Protein AF-A0A7L0QWF2-F1 (afdb_monomer)

Solvent-accessible surface area (backbone atoms only — not comparable to full-atom values): 10283 Å² total; per-residue (Å²): 132,89,76,90,80,87,85,91,83,83,88,84,88,85,88,81,90,82,87,83,90,82,82,90,82,89,78,86,79,86,78,89,76,80,93,74,85,76,76,85,83,69,86,79,67,86,46,71,65,56,56,50,17,65,74,71,71,49,71,86,71,81,86,78,85,84,89,78,95,68,95,67,85,68,81,71,68,87,58,92,46,75,87,73,55,68,88,79,72,75,67,71,54,57,35,52,80,60,40,55,56,39,51,54,50,22,49,53,29,48,77,71,63,41,57,67,59,18,49,51,33,52,51,50,39,54,54,42,38,69,31,94,56,64,83,85,78,87,81,86,77,84,73,88,127

Organism: Setophaga kirtlandii (NCBI:txid298831)

Sequence (145 aa):
EEGAVKPSTESQVEDSSQRGLGTLGQQRLAEKYSDDEDSEGEDAGVTQGDLEALISGRYPVKSSEEISDSSDTVAQPPSKWVCAQSSNTKKENHNQCITEKLEVLAKAYSVQGDKWRALGYSKAINALKSYHKPVTSYQVKPLPR

Secondary structure (DSSP, 8-state):
--------------------------------------------PPPHHHHHHHHHT-----S----------------SSGGGS-TT-----TTHHHHHHHHHHHHHHHHHT-HHHHHHHHHHHHHHHT-SS-------PPPP-

pLDDT: mean 70.96, std 21.81, range [29.05, 98.44]

Radius of gyration: 32.29 Å; Cα contacts (8 Å, |Δi|>4): 55; chains: 1; bounding box: 118×52×37 Å

Mean predicted aligned error: 20.59 Å

Structure (mmCIF, N/CA/C/O backbone):
data_AF-A0A7L0QWF2-F1
#
_entry.id   AF-A0A7L0QWF2-F1
#
loop_
_atom_site.group_PDB
_atom_site.id
_atom_site.type_symbol
_atom_site.label_atom_id
_atom_site.label_alt_id
_atom_site.label_comp_id
_atom_site.label_asym_id
_atom_site.label_entity_id
_atom_site.label_seq_id
_atom_site.pdbx_PDB_ins_code
_atom_site.Cartn_x
_atom_site.Cartn_y
_atom_site.Cartn_z
_atom_site.occupancy
_atom_site.B_iso_or_equiv
_atom_site.auth_seq_id
_atom_site.auth_comp_id
_atom_site.auth_asym_id
_atom_site.auth_atom_id
_atom_site.pdbx_PDB_model_num
ATOM 1 N N . GLU A 1 1 ? -68.115 7.384 -0.221 1.00 38.38 1 GLU A N 1
ATOM 2 C CA . GLU A 1 1 ? -67.570 6.185 0.439 1.00 38.38 1 GLU A CA 1
ATOM 3 C C . GLU A 1 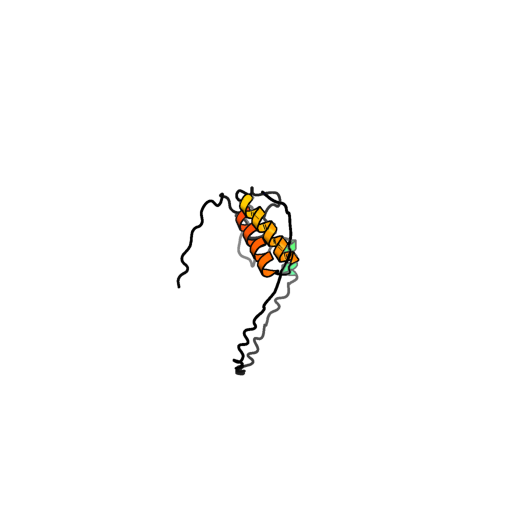1 ? -66.093 6.475 0.676 1.00 38.38 1 GLU A C 1
ATOM 5 O O . GLU A 1 1 ? -65.436 6.856 -0.283 1.00 38.38 1 GLU A O 1
ATOM 10 N N . GLU A 1 2 ? -65.740 6.889 1.899 1.00 38.94 2 GLU A N 1
ATOM 11 C CA . GLU A 1 2 ? -64.940 6.081 2.859 1.00 38.94 2 GLU A CA 1
ATOM 12 C C . GLU A 1 2 ? -63.540 5.740 2.319 1.00 38.94 2 GLU A C 1
ATOM 14 O O . GLU A 1 2 ? -63.421 5.258 1.206 1.00 38.94 2 GLU A O 1
ATOM 19 N N . GLY A 1 3 ? -62.404 5.938 2.989 1.00 37.94 3 GLY A N 1
ATOM 20 C CA . GLY A 1 3 ? -61.997 6.360 4.337 1.00 37.94 3 GLY A CA 1
ATOM 21 C C . GLY A 1 3 ? -60.479 6.673 4.249 1.00 37.94 3 GLY A C 1
ATOM 22 O O . GLY A 1 3 ? -59.838 6.334 3.259 1.00 37.94 3 GLY A O 1
ATOM 23 N N . ALA A 1 4 ? -59.866 7.510 5.099 1.00 41.91 4 ALA A N 1
ATOM 24 C CA . ALA A 1 4 ? -59.231 7.125 6.377 1.00 41.91 4 ALA A CA 1
ATOM 25 C C . ALA A 1 4 ? -58.400 5.813 6.244 1.00 41.91 4 ALA A C 1
ATOM 27 O O . ALA A 1 4 ? -58.924 4.827 5.757 1.00 41.91 4 ALA A O 1
ATOM 28 N N . VAL A 1 5 ? -57.121 5.652 6.613 1.00 47.88 5 VAL A N 1
ATOM 29 C CA . VAL A 1 5 ? -56.353 6.056 7.805 1.00 47.88 5 VAL A CA 1
ATOM 30 C C . VAL A 1 5 ? -54.845 5.778 7.521 1.00 47.88 5 VAL A C 1
ATOM 32 O O . VAL A 1 5 ? -54.517 4.881 6.749 1.00 47.88 5 VAL A O 1
ATOM 35 N N . LYS A 1 6 ? -53.917 6.513 8.155 1.00 43.34 6 LYS A N 1
ATOM 36 C CA . LYS A 1 6 ? -52.491 6.123 8.376 1.00 43.34 6 LYS A CA 1
ATOM 37 C C . LYS A 1 6 ? -52.414 5.084 9.544 1.00 43.34 6 LYS A C 1
ATOM 39 O O . LYS A 1 6 ? -53.473 4.796 10.091 1.00 43.34 6 LYS A O 1
ATOM 44 N N . PRO A 1 7 ? -51.265 4.779 10.197 1.00 56.62 7 PRO A N 1
ATOM 45 C CA . PRO A 1 7 ? -49.915 4.283 9.841 1.00 56.62 7 PRO A CA 1
ATOM 46 C C . PRO A 1 7 ? -49.574 2.959 10.621 1.00 56.62 7 PRO A C 1
ATOM 48 O O . PRO A 1 7 ? -50.488 2.291 11.096 1.00 56.62 7 PRO A O 1
ATOM 51 N N . SER A 1 8 ? -48.271 2.662 10.836 1.00 29.05 8 SER A N 1
ATOM 52 C CA . SER A 1 8 ? -47.670 1.697 11.812 1.00 29.05 8 SER A CA 1
ATOM 53 C C . SER A 1 8 ? -47.415 0.277 11.240 1.00 29.05 8 SER A C 1
ATOM 55 O O . SER A 1 8 ? -48.152 -0.158 10.370 1.00 29.05 8 SER A O 1
ATOM 57 N N . THR A 1 9 ? -46.370 -0.503 11.562 1.00 42.69 9 THR A N 1
ATOM 58 C CA . THR A 1 9 ? -45.617 -0.683 12.815 1.00 42.69 9 THR A CA 1
ATOM 59 C C . THR A 1 9 ? -44.249 -1.351 12.553 1.00 42.69 9 THR A C 1
ATOM 61 O O . THR A 1 9 ? -44.072 -2.111 11.606 1.00 42.69 9 THR A O 1
ATOM 64 N N . GLU A 1 10 ? -43.324 -1.023 13.449 1.00 37.09 10 GLU A N 1
ATOM 65 C CA . GLU A 1 10 ? -42.008 -1.565 13.812 1.00 37.09 10 GLU A CA 1
ATOM 66 C C . GLU A 1 10 ? -41.738 -3.093 13.790 1.00 37.09 10 GLU A C 1
ATOM 68 O O . GLU A 1 10 ? -42.623 -3.904 14.041 1.00 37.09 10 GLU A O 1
ATOM 73 N N . SER A 1 11 ? -40.430 -3.389 13.674 1.00 38.84 11 SER A N 1
ATOM 74 C CA . SER A 1 11 ? -39.623 -4.363 14.444 1.00 38.84 11 SER A CA 1
ATOM 75 C C . SER A 1 11 ? -39.873 -5.875 14.328 1.00 38.84 11 SER A C 1
ATOM 77 O O . SER A 1 11 ? -40.865 -6.383 14.830 1.00 38.84 11 SER A O 1
ATOM 79 N N . GLN A 1 12 ? -38.846 -6.624 13.888 1.00 40.81 12 GLN A N 1
ATOM 80 C CA . GLN A 1 12 ? -38.151 -7.570 14.782 1.00 40.81 12 GLN A CA 1
ATOM 81 C C . GLN A 1 12 ? -36.806 -8.076 14.220 1.00 40.81 12 GLN A C 1
ATOM 83 O O . GLN A 1 12 ? -36.704 -8.604 13.116 1.00 40.81 12 GLN A O 1
ATOM 88 N N . VAL A 1 13 ? -35.778 -7.873 15.044 1.00 41.78 13 VAL A N 1
ATOM 89 C CA . VAL A 1 13 ? -34.496 -8.586 15.125 1.00 41.78 13 VAL A CA 1
ATOM 90 C C . VAL A 1 13 ? -34.771 -9.961 15.726 1.00 41.78 13 VAL A C 1
ATOM 92 O O . VAL A 1 13 ? -35.480 -9.966 16.719 1.00 41.78 13 VAL A O 1
ATOM 95 N N . GLU A 1 14 ? -34.169 -11.049 15.228 1.00 38.94 14 GLU A N 1
ATOM 96 C CA . GLU A 1 14 ? -33.646 -12.136 16.078 1.00 38.94 14 GLU A CA 1
ATOM 97 C C . GLU A 1 14 ? -32.482 -12.882 15.398 1.00 38.94 14 GLU A C 1
ATOM 99 O O . GLU A 1 14 ? -32.488 -13.205 14.209 1.00 38.94 14 GLU A O 1
ATOM 104 N N . ASP A 1 15 ? -31.460 -13.076 16.226 1.00 39.56 15 ASP A N 1
ATOM 105 C CA . ASP A 1 15 ? -30.205 -13.802 16.085 1.00 39.56 15 ASP A CA 1
ATOM 106 C C . ASP A 1 15 ? -30.445 -15.317 16.178 1.00 39.56 15 ASP A C 1
ATOM 108 O O . ASP A 1 15 ? -31.311 -15.770 16.924 1.00 39.56 15 ASP A O 1
ATOM 112 N N . SER A 1 16 ? -29.664 -16.128 15.461 1.00 50.16 16 SER A N 1
ATOM 113 C CA . SER A 1 16 ? -29.552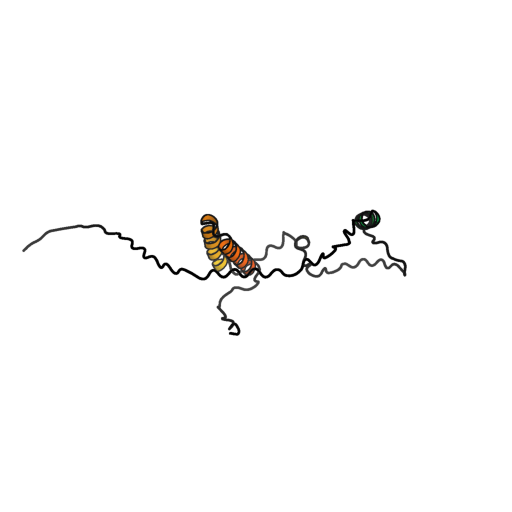 -17.557 15.773 1.00 50.16 16 SER A CA 1
ATOM 114 C C . SER A 1 16 ? -28.226 -18.133 15.296 1.00 50.16 16 SER A C 1
ATOM 116 O O . SER A 1 16 ? -28.070 -18.659 14.195 1.00 50.16 16 SER A O 1
ATOM 118 N N . SER A 1 17 ? -27.269 -18.035 16.213 1.00 46.09 17 SER A N 1
ATOM 119 C CA . SER A 1 17 ? -26.061 -18.843 16.324 1.00 46.09 17 SER A CA 1
ATOM 120 C C . SER A 1 17 ? -26.393 -20.337 16.459 1.00 46.09 17 SER A C 1
ATOM 122 O O . SER A 1 17 ? -27.035 -20.753 17.427 1.00 46.09 17 SER A O 1
ATOM 124 N N . GLN A 1 18 ? -25.900 -21.174 15.538 1.00 53.47 18 GLN A N 1
ATOM 125 C CA . GLN A 1 18 ? -25.800 -22.618 15.759 1.00 53.47 18 GLN A CA 1
ATOM 126 C C . GLN A 1 18 ? -24.361 -23.120 15.627 1.00 53.47 18 GLN A C 1
ATOM 128 O O . GLN A 1 18 ? -23.647 -22.898 14.652 1.00 53.47 18 GLN A O 1
ATOM 133 N N . ARG A 1 19 ? -23.971 -23.789 16.710 1.00 42.44 19 ARG A N 1
ATOM 134 C CA . ARG A 1 19 ? -22.683 -24.376 17.055 1.00 42.44 19 ARG A CA 1
ATOM 135 C C . ARG A 1 19 ? -22.474 -25.661 16.251 1.00 42.44 19 ARG A C 1
ATOM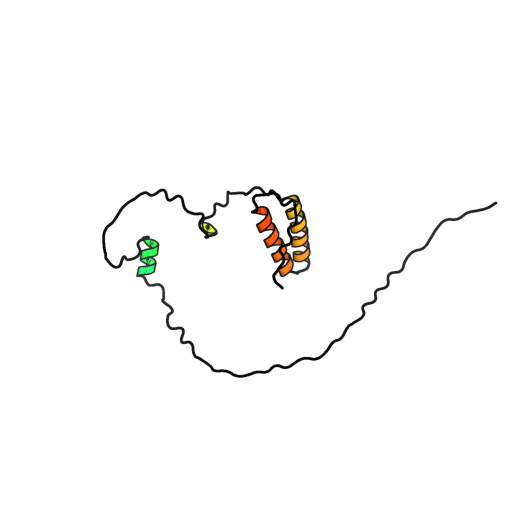 137 O O . ARG A 1 19 ? -23.349 -26.520 16.247 1.00 42.44 19 ARG A O 1
ATOM 144 N N . GLY A 1 20 ? -21.292 -25.831 15.668 1.00 36.50 20 GLY A N 1
ATOM 145 C CA . GLY A 1 20 ? -20.804 -27.115 15.166 1.00 36.50 20 GLY A CA 1
ATOM 146 C C . GLY A 1 20 ? -19.588 -27.551 15.974 1.00 36.50 20 GLY A C 1
ATOM 147 O O . GLY A 1 20 ? -18.487 -27.063 15.742 1.00 36.50 20 GLY A O 1
ATOM 148 N N . LEU A 1 21 ? -19.806 -28.431 16.951 1.00 42.91 21 LEU A N 1
ATOM 149 C CA . LEU A 1 21 ? -18.765 -29.143 17.691 1.00 42.91 21 LEU A CA 1
ATOM 150 C C . LEU A 1 21 ? -18.281 -30.326 16.843 1.00 42.91 21 LEU A C 1
ATOM 152 O O . LEU A 1 21 ? -19.079 -31.186 16.482 1.00 42.91 21 LEU A O 1
ATOM 156 N N . GLY A 1 22 ? -16.980 -30.380 16.563 1.00 41.25 22 GLY A N 1
ATOM 157 C CA . GLY A 1 22 ? -16.298 -31.535 15.984 1.00 41.25 22 GLY A CA 1
ATOM 158 C C . GLY A 1 22 ? -15.018 -31.795 16.767 1.00 41.25 22 GLY A C 1
ATOM 159 O O . GLY A 1 22 ? -14.018 -31.105 16.593 1.00 41.25 22 GLY A O 1
ATOM 160 N N . THR A 1 23 ? -15.103 -32.734 17.697 1.00 39.38 23 THR A N 1
ATOM 161 C CA . THR A 1 23 ? -14.042 -33.226 18.572 1.00 39.38 23 THR A CA 1
ATOM 162 C C . THR A 1 23 ? -13.100 -34.201 17.857 1.00 39.38 23 THR A C 1
ATOM 164 O O . THR A 1 23 ? -13.498 -34.913 16.943 1.00 39.38 23 THR A O 1
ATOM 167 N N . LEU A 1 24 ? -11.898 -34.316 18.436 1.00 35.31 24 LEU A N 1
ATOM 168 C CA . LEU A 1 24 ? -11.072 -35.529 18.531 1.00 35.31 24 LEU A CA 1
ATOM 169 C C . LEU A 1 24 ? -10.084 -35.830 17.387 1.00 35.31 24 LEU A C 1
ATOM 171 O O . LEU A 1 24 ? -10.437 -36.279 16.305 1.00 35.31 24 LEU A O 1
ATOM 175 N N . GLY A 1 25 ? -8.798 -35.678 17.713 1.00 37.03 25 GLY A N 1
ATOM 176 C CA . GLY A 1 25 ? -7.678 -36.116 16.880 1.00 37.03 25 GLY A CA 1
ATOM 177 C C . GLY A 1 25 ? -6.317 -35.798 17.494 1.00 37.03 25 GLY A C 1
ATOM 178 O O . GLY A 1 25 ? -5.414 -35.341 16.807 1.00 37.03 25 GLY A O 1
ATOM 179 N N . GLN A 1 26 ? -6.188 -35.963 18.811 1.00 48.41 26 GLN A N 1
ATOM 180 C CA . GLN A 1 26 ? -4.931 -35.817 19.533 1.00 48.41 26 GLN A CA 1
ATOM 181 C C . GLN A 1 26 ? -4.139 -37.115 19.364 1.00 48.41 26 GLN A C 1
ATOM 183 O O . GLN A 1 26 ? -4.449 -38.105 20.016 1.00 48.41 26 GLN A O 1
ATOM 188 N N . GLN A 1 27 ? -3.121 -37.119 18.507 1.00 43.69 27 GLN A N 1
ATOM 189 C CA . GLN A 1 27 ? -2.027 -38.083 18.611 1.00 43.69 27 GLN A CA 1
ATOM 190 C C . GLN A 1 27 ? -0.705 -37.336 18.501 1.00 43.69 27 GLN A C 1
ATOM 192 O O . GLN A 1 27 ? -0.162 -37.063 17.437 1.00 43.69 27 GLN A O 1
ATOM 197 N N . ARG A 1 28 ? -0.250 -36.950 19.691 1.00 49.66 28 ARG A N 1
ATOM 198 C CA . ARG A 1 28 ? 1.098 -36.506 19.998 1.00 49.66 28 ARG A CA 1
ATOM 199 C C . ARG A 1 28 ? 1.951 -37.774 20.030 1.00 49.66 28 ARG A C 1
ATOM 201 O O . ARG A 1 28 ? 1.839 -38.543 20.980 1.00 49.66 28 ARG A O 1
ATOM 208 N N . LEU A 1 29 ? 2.758 -38.006 19.003 1.00 44.38 29 LEU A N 1
ATOM 209 C CA . LEU A 1 29 ? 3.803 -39.024 19.043 1.00 44.38 29 LEU A CA 1
ATOM 210 C C . LEU A 1 29 ? 5.124 -38.289 19.240 1.00 44.38 29 LEU A C 1
ATOM 212 O O . LEU A 1 29 ? 5.661 -37.651 18.340 1.00 44.38 29 LEU A O 1
ATOM 216 N N . ALA A 1 30 ? 5.547 -38.279 20.501 1.00 48.88 30 ALA A N 1
ATOM 217 C CA . ALA A 1 30 ? 6.877 -37.885 20.904 1.00 48.88 30 ALA A CA 1
ATOM 218 C C . ALA A 1 30 ? 7.805 -39.057 20.582 1.00 48.88 30 ALA A C 1
ATOM 220 O O . ALA A 1 30 ? 7.870 -40.015 21.349 1.00 48.88 30 ALA A O 1
ATOM 221 N N . GLU A 1 31 ? 8.505 -38.982 19.454 1.00 47.16 31 GLU A N 1
ATOM 222 C CA . GLU A 1 31 ? 9.696 -39.791 19.232 1.00 47.16 31 GLU A CA 1
ATOM 223 C C . GLU A 1 31 ? 10.930 -38.927 19.469 1.00 47.16 31 GLU A C 1
ATOM 225 O O . GLU A 1 31 ? 11.192 -37.919 18.818 1.00 47.16 31 GLU A O 1
ATOM 230 N N . LYS A 1 32 ? 11.615 -39.336 20.529 1.00 51.59 32 LYS A N 1
ATOM 231 C CA . LYS A 1 32 ? 12.897 -38.891 21.037 1.00 51.59 32 LYS A CA 1
ATOM 232 C C . LYS A 1 32 ? 13.965 -39.284 20.017 1.00 51.59 32 LYS A C 1
ATOM 234 O O . LYS A 1 32 ? 14.189 -40.476 19.827 1.00 51.59 32 LYS A O 1
ATOM 239 N N . TYR A 1 33 ? 14.621 -38.309 19.395 1.00 45.88 33 TYR A N 1
ATOM 240 C CA . TYR A 1 33 ? 15.793 -38.566 18.565 1.00 45.88 33 TYR A CA 1
ATOM 241 C C . TYR A 1 33 ? 16.912 -37.578 18.909 1.00 45.88 33 TYR A C 1
ATOM 243 O O . TYR A 1 33 ? 16.684 -36.373 18.935 1.00 45.88 33 TYR A O 1
ATOM 251 N N . SER A 1 34 ? 18.039 -38.187 19.282 1.00 50.12 34 SER A N 1
ATOM 252 C CA . SER A 1 34 ? 19.414 -37.705 19.477 1.00 50.12 34 SER A CA 1
ATOM 253 C C . SER A 1 34 ? 19.667 -36.216 19.729 1.00 50.12 34 SER A C 1
ATOM 255 O O . SER A 1 34 ? 19.502 -35.370 18.857 1.00 50.12 34 SER A O 1
ATOM 257 N N . ASP A 1 35 ? 20.201 -35.975 20.922 1.00 53.47 35 ASP A N 1
ATOM 258 C CA . ASP A 1 35 ? 21.101 -34.880 21.271 1.00 53.47 35 ASP A CA 1
ATOM 259 C C . ASP A 1 35 ? 22.376 -35.001 20.411 1.00 53.47 35 ASP A C 1
ATOM 261 O O . ASP A 1 35 ? 23.190 -35.898 20.634 1.00 53.47 35 ASP A O 1
ATOM 265 N N . ASP A 1 36 ? 22.477 -34.186 19.362 1.00 60.50 36 ASP A N 1
ATOM 266 C CA . ASP A 1 36 ? 23.714 -33.949 18.614 1.00 60.50 36 ASP A CA 1
ATOM 267 C C . ASP A 1 36 ? 24.163 -32.545 19.030 1.00 60.50 36 ASP A C 1
ATOM 269 O O . ASP A 1 36 ? 23.555 -31.542 18.647 1.00 60.50 36 ASP A O 1
ATOM 273 N N . GLU A 1 37 ? 25.150 -32.496 19.923 1.00 58.12 37 GLU A N 1
ATOM 274 C CA . GLU A 1 37 ? 25.824 -31.273 20.351 1.00 58.12 37 GLU A CA 1
ATOM 275 C C . GLU A 1 37 ? 26.561 -30.684 19.141 1.00 58.12 37 GLU A C 1
ATOM 277 O O . GLU A 1 37 ? 27.722 -31.008 18.876 1.00 58.12 37 GLU A O 1
ATOM 282 N N . ASP A 1 38 ? 25.877 -29.822 18.386 1.00 56.50 38 ASP A N 1
ATOM 283 C CA . ASP A 1 38 ? 26.523 -28.949 17.414 1.00 56.50 38 ASP A CA 1
ATOM 284 C C . ASP A 1 38 ? 27.333 -27.915 18.204 1.00 56.50 38 ASP A C 1
ATOM 286 O O . ASP A 1 38 ? 26.830 -26.906 18.697 1.00 56.50 38 ASP A O 1
ATOM 290 N N . SER A 1 39 ? 28.602 -28.245 18.430 1.00 65.38 39 SER A N 1
ATOM 291 C CA . SER A 1 39 ? 29.590 -27.347 19.009 1.00 65.38 39 SER A CA 1
ATOM 292 C C . SER A 1 39 ? 29.779 -26.155 18.064 1.00 65.38 39 SER A C 1
ATOM 294 O O . SER A 1 39 ? 30.646 -26.198 17.190 1.00 65.38 39 SER A O 1
ATOM 296 N N . GLU A 1 40 ? 29.001 -25.085 18.264 1.00 62.03 40 GLU A N 1
ATOM 297 C CA . GLU A 1 40 ? 29.160 -23.765 17.633 1.00 62.03 40 GLU A CA 1
ATOM 298 C C . GLU A 1 40 ? 30.492 -23.120 18.062 1.00 62.03 40 GLU 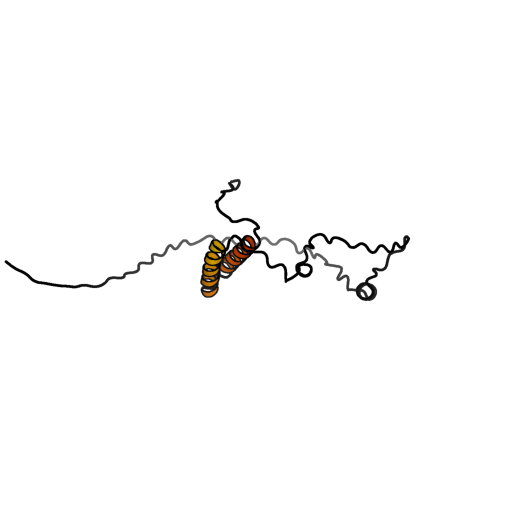A C 1
ATOM 300 O O . GLU A 1 40 ? 30.571 -22.224 18.903 1.00 62.03 40 GLU A O 1
ATOM 305 N N . GLY A 1 41 ? 31.587 -23.631 17.508 1.00 61.25 41 GLY A N 1
ATOM 306 C CA . GLY A 1 41 ? 32.932 -23.128 17.718 1.00 61.25 41 GLY A CA 1
ATOM 307 C C . GLY A 1 41 ? 33.308 -22.102 16.663 1.00 61.25 41 GLY A C 1
ATOM 308 O O . GLY A 1 41 ? 34.001 -22.466 15.727 1.00 61.25 41 GLY A O 1
ATOM 309 N N . GLU A 1 42 ? 32.874 -20.852 16.842 1.00 57.31 42 GLU A N 1
ATOM 310 C CA . GLU A 1 42 ? 33.683 -19.632 16.656 1.00 57.31 42 GLU A CA 1
ATOM 311 C C . GLU A 1 42 ? 32.801 -18.375 16.741 1.00 57.31 42 GLU A C 1
ATOM 313 O O . GLU A 1 42 ? 32.287 -17.867 15.746 1.00 57.31 42 GLU A O 1
ATOM 318 N N . ASP A 1 43 ? 32.686 -17.796 17.941 1.00 61.38 43 ASP A N 1
ATOM 319 C CA . ASP A 1 43 ? 32.580 -16.338 18.029 1.00 61.38 43 ASP A CA 1
ATOM 320 C C . ASP A 1 43 ? 33.919 -15.801 17.514 1.00 61.38 43 ASP A C 1
ATOM 322 O O . ASP A 1 43 ? 34.897 -15.679 18.255 1.00 61.38 43 ASP A O 1
ATOM 326 N N . ALA A 1 44 ? 34.012 -15.594 16.201 1.00 67.62 44 ALA A N 1
ATOM 327 C CA . ALA A 1 44 ? 35.096 -14.835 15.606 1.00 67.62 44 ALA A CA 1
ATOM 328 C C . ALA A 1 44 ? 34.924 -13.383 16.067 1.00 67.62 44 ALA A C 1
ATOM 330 O O . ALA A 1 44 ? 34.369 -12.539 15.361 1.00 67.62 44 ALA A O 1
ATOM 331 N N . GLY A 1 45 ? 35.334 -13.124 17.310 1.00 76.88 45 GLY A N 1
ATOM 332 C CA . GLY A 1 45 ? 35.287 -11.811 17.919 1.00 76.88 45 GLY A CA 1
ATOM 333 C C . GLY A 1 45 ? 36.013 -10.809 17.031 1.00 76.88 45 GLY A C 1
ATOM 334 O O . GLY A 1 45 ? 37.069 -11.101 16.464 1.00 76.88 45 GLY A O 1
ATOM 335 N N . VAL A 1 46 ? 35.434 -9.619 16.900 1.00 79.31 46 VAL A N 1
ATOM 336 C CA . VAL A 1 46 ? 36.034 -8.526 16.132 1.00 79.31 46 VAL A CA 1
ATOM 337 C C . VAL A 1 46 ? 37.444 -8.247 16.653 1.00 79.31 46 VAL A C 1
ATOM 339 O O . VAL A 1 46 ? 37.640 -7.929 17.828 1.00 79.31 46 VAL A O 1
ATOM 342 N N . THR A 1 47 ? 38.451 -8.397 15.795 1.00 82.44 47 THR A N 1
ATOM 343 C CA . THR A 1 47 ? 39.832 -8.125 16.197 1.00 82.44 47 THR A CA 1
ATOM 344 C C . THR A 1 47 ? 40.093 -6.621 16.151 1.00 82.44 47 THR A C 1
ATOM 346 O O . THR A 1 47 ? 39.449 -5.884 15.402 1.00 82.44 47 THR A O 1
ATOM 349 N N . GLN A 1 48 ? 41.078 -6.133 16.912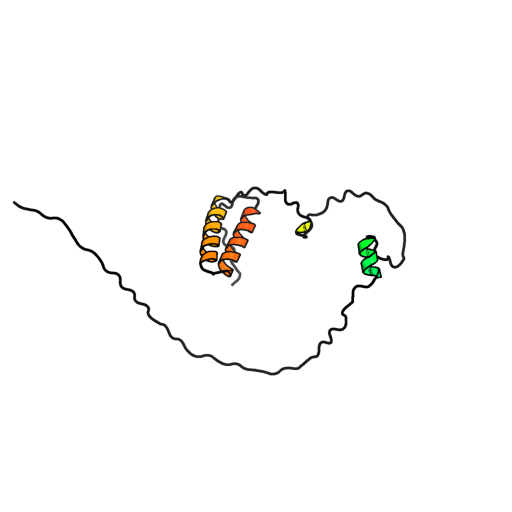 1.00 85.69 48 GLN A N 1
ATOM 350 C CA . GLN A 1 48 ? 41.485 -4.723 16.826 1.00 85.69 48 GLN A CA 1
ATOM 351 C C . GLN A 1 48 ? 41.858 -4.334 15.385 1.00 85.69 48 GLN A C 1
ATOM 353 O O . GLN A 1 48 ? 41.571 -3.222 14.953 1.00 85.69 48 GLN A O 1
ATOM 358 N N . GLY A 1 49 ? 42.450 -5.261 14.623 1.00 85.75 49 GLY A N 1
ATOM 359 C CA . GLY A 1 49 ? 42.775 -5.045 13.215 1.00 85.75 49 GLY A CA 1
ATOM 360 C C . GLY A 1 49 ? 41.542 -4.794 12.346 1.00 85.75 49 GLY A C 1
ATOM 361 O O . GLY A 1 49 ? 41.593 -3.935 11.470 1.00 85.75 49 GLY A O 1
ATOM 362 N N . ASP A 1 50 ? 40.426 -5.473 12.620 1.00 86.19 50 ASP A N 1
ATOM 363 C CA . ASP A 1 50 ? 39.168 -5.255 11.897 1.00 86.19 50 ASP A CA 1
ATOM 364 C C . ASP A 1 50 ? 38.580 -3.874 12.203 1.00 86.19 50 ASP A C 1
ATOM 366 O O . ASP A 1 50 ? 38.103 -3.186 11.300 1.00 86.19 50 ASP A O 1
ATOM 370 N N . LEU A 1 51 ? 38.663 -3.42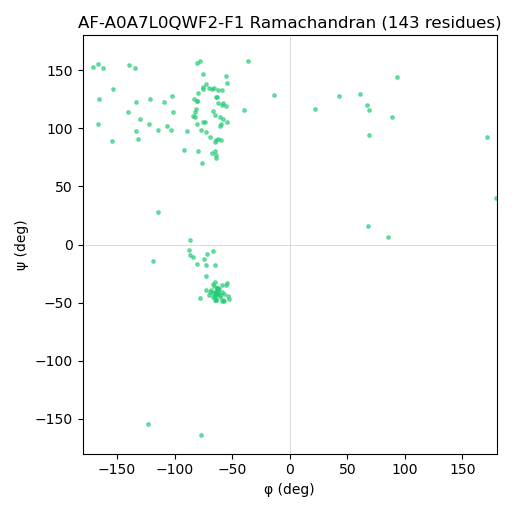9 13.463 1.00 89.12 51 LEU A N 1
ATOM 371 C CA . LEU A 1 51 ? 38.206 -2.097 13.863 1.00 89.12 51 LEU A CA 1
ATOM 372 C C . LEU A 1 51 ? 39.028 -0.993 13.178 1.00 89.12 51 LEU A C 1
ATOM 374 O O . LEU A 1 51 ? 38.463 -0.072 12.589 1.00 89.12 51 LEU A O 1
ATOM 378 N N . GLU A 1 52 ? 40.357 -1.109 13.202 1.00 86.75 52 GLU A N 1
ATOM 379 C CA . GLU A 1 52 ? 41.265 -0.163 12.539 1.00 86.75 52 GLU A CA 1
ATOM 380 C C . GLU A 1 52 ? 41.072 -0.164 11.015 1.00 86.75 52 GLU A C 1
ATOM 382 O O . GLU A 1 52 ? 41.084 0.893 10.383 1.00 86.75 52 GLU A O 1
ATOM 387 N N . ALA A 1 53 ? 40.822 -1.329 10.411 1.00 87.69 53 ALA A N 1
ATOM 388 C CA . ALA A 1 53 ? 40.533 -1.448 8.985 1.00 87.69 53 ALA A CA 1
ATOM 389 C C . ALA A 1 53 ? 39.241 -0.722 8.590 1.00 87.69 53 ALA A C 1
ATOM 391 O O . ALA A 1 53 ? 39.199 -0.069 7.545 1.00 87.69 53 ALA A O 1
ATOM 392 N N . LEU A 1 54 ? 38.201 -0.804 9.427 1.00 89.44 54 LEU A N 1
ATOM 393 C CA . LEU A 1 54 ? 36.943 -0.085 9.223 1.00 89.44 54 LEU A CA 1
ATOM 394 C C . LEU A 1 54 ? 37.127 1.432 9.357 1.00 89.44 54 LEU A C 1
ATOM 396 O O . LEU A 1 54 ? 36.580 2.179 8.549 1.00 89.44 54 LEU A O 1
ATOM 400 N N . ILE A 1 55 ? 37.912 1.886 10.340 1.00 85.50 55 ILE A N 1
ATOM 401 C CA . ILE A 1 55 ? 38.183 3.315 10.569 1.00 85.50 55 ILE A CA 1
ATOM 402 C C . ILE A 1 55 ? 39.061 3.895 9.451 1.00 85.50 55 ILE A C 1
ATOM 404 O O . ILE A 1 55 ? 38.798 4.988 8.953 1.00 85.50 55 ILE A O 1
ATOM 408 N N . SER A 1 56 ? 40.094 3.163 9.035 1.00 87.62 56 SER A N 1
ATOM 409 C CA . SER A 1 56 ? 41.030 3.584 7.988 1.00 87.62 56 SER A CA 1
ATOM 410 C C . SER A 1 56 ? 40.481 3.364 6.568 1.00 87.62 56 SER A C 1
ATOM 412 O O . SER A 1 56 ? 40.996 3.930 5.604 1.00 87.62 56 SER A O 1
ATOM 414 N N . GLY A 1 57 ? 39.441 2.536 6.412 1.00 84.19 57 GLY A N 1
ATOM 415 C CA . GLY A 1 57 ? 38.902 2.121 5.112 1.00 84.19 57 GLY A CA 1
ATOM 416 C C . GLY A 1 57 ? 39.852 1.222 4.309 1.00 84.19 57 GLY A C 1
ATOM 417 O O . GLY A 1 57 ? 39.688 1.060 3.100 1.00 84.19 57 GLY A O 1
ATOM 418 N N . ARG A 1 58 ? 40.873 0.653 4.958 1.00 79.19 58 ARG A N 1
ATOM 419 C CA . ARG A 1 58 ? 41.904 -0.191 4.345 1.00 79.19 58 ARG A CA 1
ATOM 420 C C . ARG A 1 58 ? 41.890 -1.546 5.035 1.00 79.19 58 ARG A C 1
ATOM 422 O O . ARG A 1 58 ? 42.389 -1.686 6.146 1.00 79.19 58 ARG A O 1
ATOM 429 N N . TYR A 1 59 ? 41.322 -2.547 4.369 1.00 75.19 59 TYR A N 1
ATOM 430 C CA . TYR A 1 59 ? 41.435 -3.926 4.835 1.00 75.19 59 TYR A CA 1
ATOM 431 C C . TYR A 1 59 ? 42.905 -4.357 4.746 1.00 75.19 59 TYR A C 1
ATOM 433 O O . TYR A 1 59 ? 43.532 -4.056 3.724 1.00 75.19 59 TYR A O 1
ATOM 441 N N . PRO A 1 60 ? 43.483 -5.020 5.766 1.00 63.75 60 PRO A N 1
ATOM 442 C CA . PRO A 1 60 ? 44.853 -5.500 5.690 1.00 63.75 60 PRO A CA 1
ATOM 443 C C . PRO A 1 60 ? 44.969 -6.476 4.517 1.00 63.75 60 PRO A C 1
ATOM 445 O O . PRO A 1 60 ? 44.512 -7.619 4.561 1.00 63.75 60 PRO A O 1
ATOM 448 N N . VAL A 1 61 ? 45.557 -5.982 3.429 1.00 56.16 61 VAL A N 1
ATOM 449 C CA . VAL A 1 61 ? 45.905 -6.768 2.253 1.00 56.16 61 VAL A CA 1
ATOM 450 C C . VAL A 1 61 ? 46.963 -7.762 2.708 1.00 56.16 61 VAL A C 1
ATOM 452 O O . VAL A 1 61 ? 48.087 -7.382 3.034 1.00 56.16 61 VAL A O 1
ATOM 455 N N . LYS A 1 62 ? 46.605 -9.048 2.738 1.00 50.84 62 LYS A N 1
ATOM 456 C CA . LYS A 1 62 ? 47.600 -10.120 2.682 1.00 50.84 62 LYS A CA 1
ATOM 457 C C . LYS A 1 62 ? 48.354 -9.887 1.371 1.00 50.84 62 LYS A C 1
ATOM 459 O O . LYS A 1 62 ? 47.771 -9.992 0.299 1.00 50.84 62 LYS A O 1
ATOM 464 N N . SER A 1 63 ? 49.591 -9.425 1.491 1.00 44.91 63 SER A N 1
ATOM 465 C CA . SER A 1 63 ? 50.467 -8.938 0.426 1.00 44.91 63 SER A CA 1
ATOM 466 C C . SER A 1 63 ? 50.398 -9.743 -0.880 1.00 44.91 63 SER A C 1
ATOM 468 O O . SER A 1 63 ? 50.831 -10.892 -0.905 1.00 44.91 63 SER A O 1
ATOM 470 N N . SER A 1 64 ? 49.938 -9.102 -1.957 1.00 45.44 64 SER A N 1
ATOM 471 C CA . SER A 1 64 ? 50.454 -9.242 -3.330 1.00 45.44 64 SER A CA 1
ATOM 472 C C . SER A 1 64 ? 49.870 -8.101 -4.177 1.00 45.44 64 SER A C 1
ATOM 474 O O . SER A 1 64 ? 48.688 -8.079 -4.500 1.00 45.44 64 SER A O 1
ATOM 476 N N . GLU A 1 65 ? 50.753 -7.128 -4.413 1.00 47.16 65 GLU A N 1
ATOM 477 C CA . GLU A 1 65 ? 50.870 -6.219 -5.564 1.00 47.16 65 GLU A CA 1
ATOM 478 C C . GLU A 1 65 ? 49.831 -5.108 -5.861 1.00 47.16 65 GLU A C 1
ATOM 480 O O . GLU A 1 65 ? 48.690 -5.332 -6.246 1.00 47.16 65 GLU A O 1
ATOM 485 N N . GLU A 1 66 ? 50.371 -3.881 -5.768 1.00 46.88 66 GLU A N 1
ATOM 486 C CA . GLU A 1 66 ? 50.294 -2.758 -6.720 1.00 46.88 66 GLU A CA 1
ATOM 487 C C . GLU A 1 66 ? 48.949 -2.029 -6.958 1.00 46.88 66 GLU A C 1
ATOM 489 O O . GLU A 1 66 ? 48.131 -2.338 -7.818 1.00 46.88 66 GLU A O 1
ATOM 494 N N . ILE A 1 67 ? 48.828 -0.950 -6.179 1.00 61.38 67 ILE A N 1
ATOM 495 C CA . ILE A 1 67 ? 48.130 0.336 -6.345 1.00 61.38 67 ILE A CA 1
ATOM 496 C C . ILE A 1 67 ? 47.643 0.674 -7.773 1.00 61.38 67 ILE A C 1
ATOM 498 O O . ILE A 1 67 ? 48.435 0.811 -8.704 1.00 61.38 67 ILE A O 1
ATOM 502 N N . SER A 1 68 ? 46.360 1.028 -7.903 1.00 46.72 68 SER A N 1
ATOM 503 C CA . SER A 1 68 ? 45.927 1.990 -8.922 1.00 46.72 68 SER A CA 1
ATOM 504 C C . SER A 1 68 ? 44.859 2.925 -8.358 1.00 46.72 68 SER A C 1
ATOM 506 O O . SER A 1 68 ? 43.769 2.505 -7.971 1.00 46.72 68 SER A O 1
ATOM 508 N N . ASP A 1 69 ? 45.231 4.199 -8.257 1.00 50.41 69 ASP A N 1
ATOM 509 C CA . ASP A 1 69 ? 44.356 5.331 -7.973 1.00 50.41 69 ASP A CA 1
ATOM 510 C C . ASP A 1 69 ? 43.538 5.598 -9.242 1.00 50.41 69 ASP A C 1
ATOM 512 O O . ASP A 1 69 ? 44.062 6.048 -10.261 1.00 50.41 69 ASP A O 1
ATOM 516 N N . SER A 1 70 ? 42.264 5.221 -9.235 1.00 46.97 70 SER A N 1
ATOM 517 C CA . SER A 1 70 ? 41.326 5.593 -10.290 1.00 46.97 70 SER A CA 1
ATOM 518 C C . SER A 1 70 ? 40.085 6.157 -9.630 1.00 46.97 70 SER A C 1
ATOM 520 O O . SER A 1 70 ? 39.307 5.450 -8.990 1.00 46.97 70 SER A O 1
ATOM 522 N N . SER A 1 71 ? 39.952 7.477 -9.762 1.00 53.16 71 SER A N 1
ATOM 523 C CA . SER A 1 71 ? 38.734 8.235 -9.502 1.00 53.16 71 SER A CA 1
ATOM 524 C C . SER A 1 71 ? 37.669 7.793 -10.506 1.00 53.16 71 SER A C 1
ATOM 526 O O . SER A 1 71 ? 37.417 8.436 -11.523 1.00 53.16 71 SER A O 1
ATOM 528 N N . ASP A 1 72 ? 37.093 6.628 -10.245 1.00 45.19 72 ASP A N 1
ATOM 529 C CA . ASP A 1 72 ? 35.943 6.115 -10.957 1.00 45.19 72 ASP A CA 1
ATOM 530 C C . ASP A 1 72 ? 34.712 6.763 -10.329 1.00 45.19 72 ASP A C 1
ATOM 532 O O . ASP A 1 72 ? 34.320 6.463 -9.196 1.00 45.19 72 ASP A O 1
ATOM 536 N N . THR A 1 73 ? 34.067 7.669 -11.063 1.00 48.78 73 THR A N 1
ATOM 537 C CA . THR A 1 73 ? 32.658 7.972 -10.819 1.00 48.78 73 THR A CA 1
ATOM 538 C C . THR A 1 73 ? 31.871 6.707 -11.140 1.00 48.78 73 THR A C 1
ATOM 540 O O . THR A 1 73 ? 31.335 6.550 -12.237 1.00 48.78 73 THR A O 1
ATOM 543 N N . VAL A 1 74 ? 31.853 5.774 -10.189 1.00 51.94 74 VAL A N 1
ATOM 544 C CA . VAL A 1 74 ? 31.101 4.532 -10.280 1.00 51.94 74 VAL A CA 1
ATOM 545 C C . VAL A 1 74 ? 29.644 4.942 -10.413 1.00 51.94 74 VAL A C 1
ATOM 547 O O . VAL A 1 74 ? 29.044 5.447 -9.461 1.00 51.94 74 VAL A O 1
ATOM 550 N N . ALA A 1 75 ? 29.064 4.742 -11.596 1.00 55.16 75 ALA A N 1
ATOM 551 C CA . ALA A 1 75 ? 27.622 4.664 -11.745 1.00 55.16 75 ALA A CA 1
ATOM 552 C C . ALA A 1 75 ? 27.169 3.491 -10.869 1.00 55.16 75 ALA A C 1
ATOM 554 O O . ALA A 1 75 ? 27.203 2.332 -11.281 1.00 55.16 75 ALA A O 1
ATOM 555 N N . GLN A 1 76 ? 26.870 3.797 -9.605 1.00 57.88 76 GLN A N 1
ATOM 556 C CA . GLN A 1 76 ? 26.539 2.811 -8.593 1.00 57.88 76 GLN A CA 1
ATOM 557 C C . GLN A 1 76 ? 25.312 2.042 -9.094 1.00 57.88 76 GLN A C 1
ATOM 559 O O . GLN A 1 76 ? 24.270 2.661 -9.344 1.00 57.88 76 GLN A O 1
ATOM 564 N N . PRO A 1 77 ? 25.398 0.710 -9.269 1.00 57.34 77 PRO A N 1
ATOM 565 C CA . PRO A 1 77 ? 24.200 -0.082 -9.491 1.00 57.34 77 PRO A CA 1
ATOM 566 C C . PRO A 1 77 ? 23.247 0.187 -8.318 1.00 57.34 77 PRO A C 1
ATOM 568 O O . PRO A 1 77 ? 23.734 0.389 -7.203 1.00 57.34 77 PRO A O 1
ATOM 571 N N . PRO A 1 78 ? 21.915 0.210 -8.530 1.00 60.34 78 PRO A N 1
ATOM 572 C CA . PRO A 1 78 ? 20.962 0.482 -7.461 1.00 60.34 78 PRO A CA 1
ATOM 573 C C . PRO A 1 78 ? 21.230 -0.502 -6.325 1.00 60.34 78 PRO A C 1
ATOM 575 O O . PRO A 1 78 ? 20.994 -1.709 -6.442 1.00 60.34 78 PRO A O 1
ATOM 578 N N . SER A 1 79 ? 21.836 0.006 -5.258 1.00 63.62 79 SER A N 1
ATOM 579 C CA . SER A 1 79 ? 22.331 -0.813 -4.170 1.00 63.62 79 SER A CA 1
ATOM 580 C C . SER A 1 79 ? 21.109 -1.413 -3.479 1.00 63.62 79 SER A C 1
ATOM 582 O O . SER A 1 79 ? 20.134 -0.714 -3.215 1.00 63.62 79 SER A O 1
ATOM 584 N N . LYS A 1 80 ? 21.133 -2.720 -3.184 1.00 75.38 80 LYS A N 1
ATOM 585 C CA . LYS A 1 80 ? 20.024 -3.405 -2.482 1.00 75.38 80 LYS A CA 1
ATOM 586 C C . LYS A 1 80 ? 19.849 -2.942 -1.028 1.00 75.38 80 LYS A C 1
ATOM 588 O O . LYS A 1 80 ? 18.914 -3.364 -0.354 1.00 75.38 80 LYS A O 1
ATOM 593 N N . TRP A 1 81 ? 20.753 -2.100 -0.544 1.00 75.81 81 TRP A N 1
ATOM 594 C CA . TRP A 1 81 ? 20.726 -1.553 0.798 1.00 75.81 81 TRP A CA 1
ATOM 595 C C . TRP A 1 81 ? 19.753 -0.384 0.860 1.00 75.81 81 TRP A C 1
ATOM 597 O O . TRP A 1 81 ? 19.896 0.600 0.139 1.00 75.81 81 TRP A O 1
ATOM 607 N N . VAL A 1 82 ? 18.785 -0.480 1.768 1.00 71.38 82 VAL A N 1
ATOM 608 C CA . VAL A 1 82 ? 17.755 0.547 1.977 1.00 71.38 82 VAL A CA 1
ATOM 609 C C . VAL A 1 82 ? 18.373 1.929 2.247 1.00 71.38 82 VAL A C 1
ATOM 611 O O . VAL A 1 82 ? 17.834 2.934 1.796 1.00 71.38 82 VAL A O 1
ATOM 614 N N . CYS A 1 83 ? 19.531 1.992 2.915 1.00 80.94 83 CYS A N 1
ATOM 615 C CA . CYS A 1 83 ? 20.241 3.240 3.220 1.00 80.94 83 CYS A CA 1
ATOM 616 C C . CYS A 1 83 ? 20.931 3.903 2.016 1.00 80.94 83 CYS A C 1
ATOM 618 O O . CYS A 1 83 ? 21.247 5.087 2.085 1.00 80.94 83 CYS A O 1
ATOM 620 N N . ALA A 1 84 ? 21.147 3.181 0.915 1.00 79.81 84 ALA A N 1
ATOM 621 C CA . ALA A 1 84 ? 21.715 3.749 -0.306 1.00 79.81 84 ALA A CA 1
ATOM 622 C C . ALA A 1 84 ? 20.652 4.428 -1.190 1.00 79.81 84 ALA A C 1
ATOM 624 O O . ALA A 1 84 ? 20.985 5.121 -2.152 1.00 79.81 84 ALA A O 1
ATOM 625 N N . GLN A 1 85 ? 19.362 4.239 -0.887 1.00 71.69 85 GLN A N 1
ATOM 626 C CA . GLN A 1 85 ? 18.282 4.891 -1.620 1.00 71.69 85 GLN A CA 1
ATOM 627 C C . GLN A 1 85 ? 18.035 6.311 -1.099 1.00 71.69 85 GLN A C 1
ATOM 629 O O . GLN A 1 85 ? 17.745 6.525 0.076 1.00 71.69 85 GLN A O 1
ATOM 634 N N . SER A 1 86 ? 18.078 7.291 -2.008 1.00 76.88 86 SER A N 1
ATOM 635 C CA . SER A 1 86 ? 17.729 8.681 -1.701 1.00 76.88 86 SER A CA 1
ATOM 636 C C . SER A 1 86 ? 16.261 8.814 -1.287 1.00 76.88 86 SER A C 1
ATOM 638 O O . SER A 1 86 ? 15.347 8.448 -2.035 1.00 76.88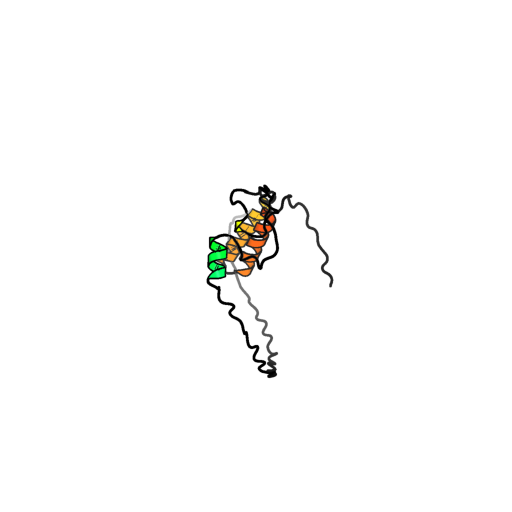 86 SER A O 1
ATOM 640 N N . SER A 1 87 ? 16.036 9.427 -0.126 1.00 69.00 87 SER A N 1
ATOM 641 C CA . SER A 1 87 ? 14.714 9.722 0.439 1.00 69.00 87 SER A CA 1
ATOM 642 C C . SER A 1 87 ? 13.890 10.713 -0.392 1.00 69.00 87 SER A C 1
ATOM 644 O O . SER A 1 87 ? 12.672 10.779 -0.235 1.00 69.00 87 SER A O 1
ATOM 646 N N . ASN A 1 88 ? 14.525 11.471 -1.293 1.00 64.44 88 ASN A N 1
ATOM 647 C CA . ASN A 1 88 ? 13.856 12.489 -2.106 1.00 64.44 88 ASN A CA 1
ATOM 648 C C . ASN A 1 88 ? 13.244 11.933 -3.406 1.00 64.44 88 ASN A C 1
ATOM 650 O O . ASN A 1 88 ? 12.470 12.619 -4.069 1.00 64.44 88 ASN A O 1
ATOM 654 N N . THR A 1 89 ? 13.527 10.678 -3.768 1.00 64.06 89 THR A N 1
ATOM 655 C CA . THR A 1 89 ? 12.966 10.045 -4.975 1.00 64.06 89 THR A CA 1
ATOM 656 C C . THR A 1 89 ? 11.505 9.632 -4.760 1.00 64.06 89 THR A C 1
ATOM 658 O O . THR A 1 89 ? 11.152 8.459 -4.649 1.00 64.06 89 THR A O 1
ATOM 661 N N . LYS A 1 90 ? 10.610 10.618 -4.661 1.00 66.50 90 LYS A N 1
ATOM 662 C CA . LYS A 1 90 ? 9.177 10.377 -4.493 1.00 66.50 90 LYS A CA 1
ATOM 663 C C . LYS A 1 90 ? 8.599 9.861 -5.812 1.00 66.50 90 LYS A C 1
ATOM 665 O O . LYS 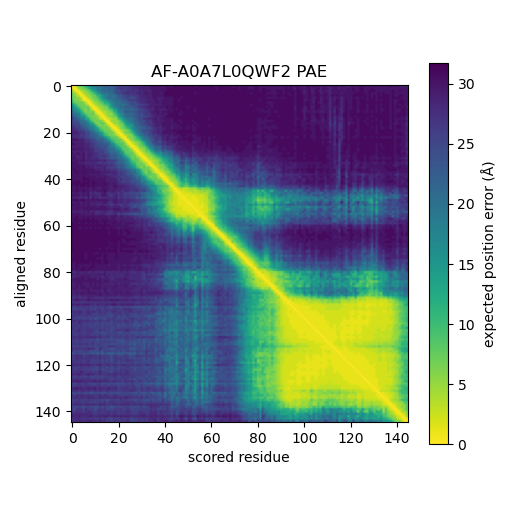A 1 90 ? 8.301 10.632 -6.717 1.00 66.50 90 LYS A O 1
ATOM 670 N N . LYS A 1 91 ? 8.466 8.539 -5.924 1.00 72.62 91 LYS A N 1
ATOM 671 C CA . LYS A 1 91 ? 7.841 7.884 -7.077 1.00 72.62 91 LYS A CA 1
ATOM 672 C C . LYS A 1 91 ? 6.366 8.281 -7.167 1.00 72.62 91 LYS A C 1
ATOM 674 O O . LYS A 1 91 ? 5.636 8.180 -6.179 1.00 72.62 91 LYS A O 1
ATOM 679 N N . GLU A 1 92 ? 5.949 8.763 -8.333 1.00 84.56 92 GLU A N 1
ATOM 680 C CA . GLU A 1 92 ? 4.553 9.097 -8.606 1.00 84.56 92 GLU A CA 1
ATOM 681 C C . GLU A 1 92 ? 3.681 7.836 -8.514 1.00 84.56 92 GLU A C 1
ATOM 683 O O . GLU A 1 92 ? 4.032 6.780 -9.043 1.00 84.56 92 GLU A O 1
ATOM 688 N N . ASN A 1 93 ? 2.549 7.931 -7.813 1.00 90.50 93 ASN A N 1
ATOM 689 C CA . ASN A 1 93 ? 1.626 6.813 -7.662 1.00 90.50 93 ASN A CA 1
ATOM 690 C C . ASN A 1 93 ? 0.600 6.802 -8.802 1.00 90.50 93 ASN A C 1
ATOM 692 O O . ASN A 1 93 ? -0.436 7.458 -8.719 1.00 90.50 93 ASN A O 1
ATOM 696 N N . HIS A 1 94 ? 0.841 5.988 -9.829 1.00 94.12 94 HIS A N 1
ATOM 697 C CA . HIS A 1 94 ? -0.103 5.802 -10.939 1.00 94.12 94 HIS A CA 1
ATOM 698 C C . HIS A 1 94 ? -1.358 4.989 -10.565 1.00 94.12 94 HIS A C 1
ATOM 700 O O . HIS A 1 94 ? -2.280 4.876 -11.368 1.00 94.12 94 HIS A O 1
ATOM 706 N N . ASN A 1 95 ? -1.406 4.406 -9.361 1.00 95.25 95 ASN A N 1
ATOM 707 C CA . ASN A 1 95 ? -2.453 3.485 -8.909 1.00 95.25 95 ASN A CA 1
ATOM 708 C C . ASN A 1 95 ? -3.291 4.059 -7.752 1.00 95.25 95 ASN A C 1
ATOM 710 O O . ASN A 1 95 ? -3.838 3.306 -6.943 1.00 95.25 95 ASN A O 1
ATOM 714 N N . GLN A 1 96 ? -3.404 5.391 -7.680 1.00 95.19 96 GLN A N 1
ATOM 715 C CA . GLN A 1 96 ? -3.974 6.122 -6.544 1.00 95.19 96 GLN A CA 1
ATOM 716 C C . GLN A 1 96 ? -5.374 5.634 -6.123 1.00 95.19 96 GLN A C 1
ATOM 718 O O . GLN A 1 96 ? -5.597 5.345 -4.949 1.00 95.19 96 GLN A O 1
ATOM 723 N N . CYS A 1 97 ? -6.289 5.439 -7.080 1.00 94.81 97 CYS A N 1
ATOM 724 C CA . CYS A 1 97 ? -7.655 4.973 -6.803 1.00 94.81 97 CYS A CA 1
ATOM 725 C C . CYS A 1 97 ? -7.696 3.608 -6.083 1.00 94.81 97 CYS A C 1
ATOM 727 O O . CYS A 1 97 ? -8.552 3.365 -5.231 1.00 94.81 97 CYS A O 1
ATOM 729 N N . ILE A 1 98 ? -6.758 2.710 -6.403 1.00 96.44 98 ILE A N 1
ATOM 730 C CA . ILE A 1 98 ? -6.668 1.387 -5.776 1.00 96.44 98 ILE A CA 1
ATOM 731 C C . ILE A 1 98 ? -6.032 1.519 -4.392 1.00 96.44 98 ILE A C 1
ATOM 733 O O . ILE A 1 98 ? -6.539 0.956 -3.421 1.00 96.44 98 ILE A O 1
ATOM 737 N N . THR A 1 99 ? -4.938 2.277 -4.282 1.00 97.06 99 THR A N 1
ATOM 738 C CA . THR A 1 99 ? -4.217 2.433 -3.013 1.00 97.06 99 THR A CA 1
ATOM 739 C C . THR A 1 99 ? -5.072 3.098 -1.942 1.00 97.06 99 THR A C 1
ATOM 741 O O . THR A 1 99 ? -5.038 2.650 -0.805 1.00 97.06 99 THR A O 1
ATOM 744 N N . GLU A 1 100 ? -5.908 4.077 -2.292 1.00 97.56 100 GLU A N 1
ATOM 745 C CA . GLU A 1 100 ? -6.832 4.719 -1.344 1.00 97.56 100 GLU A CA 1
ATOM 746 C C . GLU A 1 100 ? -7.823 3.723 -0.733 1.00 97.56 100 GLU A C 1
ATOM 748 O O . GLU A 1 100 ? -8.040 3.708 0.479 1.00 97.56 100 GLU A O 1
ATOM 753 N N . LYS A 1 101 ? -8.385 2.827 -1.554 1.00 98.06 101 LYS A N 1
ATOM 754 C CA . LYS A 1 101 ? -9.286 1.771 -1.068 1.00 98.06 101 LYS A CA 1
ATOM 755 C C . LYS A 1 101 ? -8.556 0.802 -0.137 1.00 98.06 101 LYS A C 1
ATOM 757 O O . LYS A 1 101 ? -9.093 0.428 0.904 1.00 98.06 101 LYS A O 1
ATOM 762 N N . LEU A 1 102 ? -7.325 0.421 -0.482 1.00 98.00 102 LEU A N 1
ATOM 763 C CA . LEU A 1 102 ? -6.507 -0.453 0.361 1.00 98.00 102 LEU A CA 1
ATOM 764 C C . LEU A 1 102 ? -6.094 0.220 1.676 1.00 98.00 102 LEU A C 1
ATOM 766 O O . LEU A 1 102 ? -6.019 -0.460 2.695 1.00 98.00 102 LEU A O 1
ATOM 770 N N . GLU A 1 103 ? -5.856 1.533 1.688 1.00 97.88 103 GLU A N 1
ATOM 771 C CA . GLU A 1 103 ? -5.522 2.285 2.903 1.00 97.88 103 GLU A CA 1
ATOM 772 C C . GLU A 1 103 ? -6.681 2.296 3.905 1.00 97.88 103 GLU A C 1
ATOM 774 O O . GLU A 1 103 ? -6.457 2.116 5.104 1.00 97.88 103 GLU A O 1
ATOM 779 N N . VAL A 1 104 ? -7.922 2.454 3.428 1.00 98.44 104 VAL A N 1
ATOM 780 C CA . VAL A 1 104 ? -9.120 2.344 4.278 1.00 98.44 104 VAL A CA 1
ATOM 781 C C . VAL A 1 104 ? -9.209 0.951 4.905 1.00 98.44 104 VAL A C 1
ATOM 783 O O . VAL A 1 104 ? -9.421 0.840 6.113 1.00 98.44 104 VAL A O 1
ATOM 786 N N . LEU A 1 105 ? -8.974 -0.109 4.121 1.00 98.06 105 LEU A N 1
ATOM 787 C CA . LEU A 1 105 ? -8.968 -1.485 4.629 1.00 98.06 105 LEU A CA 1
ATOM 788 C C . LEU A 1 105 ? -7.840 -1.714 5.641 1.00 98.06 105 LEU A C 1
ATOM 790 O O . LEU A 1 105 ? -8.094 -2.217 6.733 1.00 98.06 105 LEU A O 1
ATOM 794 N N . ALA A 1 106 ? -6.609 -1.303 5.332 1.00 97.88 106 ALA A N 1
ATOM 795 C CA . ALA A 1 106 ? -5.475 -1.424 6.245 1.00 97.88 106 ALA A CA 1
ATOM 796 C C . ALA A 1 106 ? -5.776 -0.781 7.608 1.00 97.88 106 ALA A C 1
ATOM 798 O O . ALA A 1 106 ? -5.529 -1.397 8.646 1.00 97.88 106 ALA A O 1
ATOM 799 N N . LYS A 1 107 ? -6.369 0.420 7.610 1.00 98.06 107 LYS A N 1
ATOM 800 C CA . LYS A 1 107 ? -6.778 1.126 8.832 1.00 98.06 107 LYS A CA 1
ATOM 801 C C . LYS A 1 107 ? -7.877 0.375 9.582 1.00 98.06 107 LYS A C 1
ATOM 803 O O . LYS A 1 107 ? -7.734 0.165 10.782 1.00 98.06 107 LYS A O 1
ATOM 808 N N . ALA A 1 108 ? -8.923 -0.075 8.887 1.00 98.25 108 ALA A N 1
ATOM 809 C CA . ALA A 1 108 ? -10.030 -0.809 9.500 1.00 98.25 108 ALA A CA 1
ATOM 810 C C . ALA A 1 108 ? -9.543 -2.076 10.226 1.00 98.25 108 ALA A C 1
ATOM 812 O O . ALA A 1 108 ? -9.840 -2.272 11.404 1.00 98.25 108 ALA A O 1
ATOM 813 N N . TYR A 1 109 ? -8.709 -2.885 9.565 1.00 98.31 109 TYR A N 1
ATOM 814 C CA . TYR A 1 109 ? -8.156 -4.102 10.169 1.00 98.31 109 TYR A CA 1
ATOM 815 C C . TYR A 1 109 ? -7.095 -3.825 11.239 1.00 98.31 109 TYR A C 1
ATOM 817 O O . TYR A 1 109 ? -6.963 -4.613 12.174 1.00 98.31 109 TYR A O 1
ATOM 825 N N . SER A 1 110 ? -6.387 -2.693 11.162 1.00 97.56 110 SER A N 1
ATOM 826 C CA . SER A 1 110 ? -5.491 -2.262 12.243 1.00 97.56 110 SER A CA 1
ATOM 827 C C . SER A 1 110 ? -6.269 -1.948 13.521 1.00 97.56 110 SER A C 1
ATOM 829 O O . SER A 1 110 ? -5.878 -2.402 14.592 1.00 97.56 110 SER A O 1
ATOM 831 N N . VAL A 1 111 ? -7.392 -1.227 13.410 1.00 97.62 111 VAL A N 1
ATOM 832 C CA . VAL A 1 111 ? -8.269 -0.909 14.554 1.00 97.62 111 VAL A CA 1
ATOM 833 C C . VAL A 1 111 ? -8.911 -2.175 15.123 1.00 97.62 111 VAL A C 1
ATOM 835 O O . VAL A 1 111 ? -9.052 -2.304 16.334 1.00 97.62 111 VAL A O 1
ATOM 838 N N . GLN A 1 112 ? -9.245 -3.137 14.261 1.00 96.62 112 GLN A N 1
ATOM 839 C CA . GLN A 1 112 ? -9.822 -4.417 14.670 1.00 96.62 112 GLN A CA 1
ATOM 840 C C . GLN A 1 112 ? -8.808 -5.383 15.312 1.00 96.62 112 GLN A C 1
ATOM 842 O O . GLN A 1 112 ? -9.204 -6.383 15.904 1.00 96.62 112 GLN A O 1
ATOM 847 N N . GLY A 1 113 ? -7.505 -5.101 15.208 1.00 97.12 113 GLY A N 1
ATOM 848 C CA . GLY A 1 113 ? -6.441 -5.942 15.761 1.00 97.12 113 GLY A CA 1
ATOM 849 C C . GLY A 1 113 ? -5.994 -7.101 14.860 1.00 97.12 113 GLY A C 1
ATOM 850 O O . GLY A 1 113 ? -5.145 -7.891 15.274 1.00 97.12 113 GLY A O 1
ATOM 851 N N . ASP A 1 114 ? -6.487 -7.191 13.619 1.00 97.88 114 ASP A N 1
ATOM 852 C CA . ASP A 1 114 ? -6.007 -8.161 12.623 1.00 97.88 114 ASP A CA 1
ATOM 853 C C . ASP A 1 114 ? -4.705 -7.651 11.980 1.00 97.88 114 ASP A C 1
ATOM 855 O O . ASP A 1 114 ? -4.669 -7.077 10.884 1.00 97.88 114 ASP A O 1
ATOM 859 N N . LYS A 1 115 ? -3.603 -7.848 12.712 1.00 97.25 115 LYS A N 1
ATOM 860 C CA . LYS A 1 115 ? -2.265 -7.370 12.333 1.00 97.25 115 LYS A CA 1
ATOM 861 C C . LYS A 1 115 ? -1.782 -7.972 11.014 1.00 97.25 115 LYS A C 1
ATOM 863 O O . LYS A 1 115 ? -1.164 -7.270 10.217 1.00 97.25 115 LYS A O 1
ATOM 868 N N . TRP A 1 116 ? -2.067 -9.251 10.765 1.00 97.75 116 TRP A N 1
ATOM 869 C CA . TRP A 1 116 ? -1.605 -9.942 9.557 1.00 97.75 116 TRP A CA 1
ATOM 870 C C . TRP A 1 116 ? -2.308 -9.426 8.310 1.00 97.75 116 TRP A C 1
ATOM 872 O O . TRP A 1 116 ? -1.664 -9.185 7.287 1.00 97.75 116 TRP A O 1
ATOM 882 N N . ARG A 1 117 ? -3.613 -9.174 8.404 1.00 98.25 117 ARG A N 1
ATOM 883 C CA . ARG A 1 117 ? -4.364 -8.566 7.309 1.00 98.25 117 ARG A CA 1
ATOM 884 C C . ARG A 1 117 ? -3.928 -7.129 7.048 1.00 98.25 117 ARG A C 1
ATOM 886 O O . ARG A 1 117 ? -3.682 -6.772 5.896 1.00 98.25 117 ARG A O 1
ATOM 893 N N . ALA A 1 118 ? -3.773 -6.325 8.101 1.00 98.12 118 ALA A N 1
ATOM 894 C CA . ALA A 1 118 ? -3.281 -4.952 7.994 1.00 98.12 118 ALA A CA 1
ATOM 895 C C . ALA A 1 118 ? -1.880 -4.883 7.356 1.00 98.12 118 ALA A C 1
ATOM 897 O O . ALA A 1 118 ? -1.628 -4.045 6.482 1.00 98.12 118 ALA A O 1
ATOM 898 N N . LEU A 1 119 ? -0.988 -5.809 7.726 1.00 97.81 119 LEU A N 1
ATOM 899 C CA . LEU A 1 119 ? 0.338 -5.946 7.127 1.00 97.81 119 LEU A CA 1
ATOM 900 C C . LEU A 1 119 ? 0.253 -6.338 5.645 1.00 97.81 119 LEU A C 1
ATOM 902 O O . LEU A 1 119 ? 0.958 -5.765 4.813 1.00 97.81 119 LEU A O 1
ATOM 906 N N . GLY A 1 120 ? -0.639 -7.270 5.297 1.00 98.38 120 GLY A N 1
ATOM 907 C CA . GLY A 1 120 ? -0.891 -7.673 3.914 1.00 98.38 120 GLY A CA 1
ATOM 908 C C . GLY A 1 120 ? -1.324 -6.500 3.031 1.00 98.38 120 GLY A C 1
ATOM 909 O O . GLY A 1 120 ? -0.739 -6.281 1.967 1.00 98.38 120 GLY A O 1
ATOM 910 N N . TYR A 1 121 ? -2.280 -5.691 3.497 1.00 98.44 121 TYR A N 1
ATOM 911 C CA . TYR A 1 121 ? -2.701 -4.485 2.778 1.00 98.44 121 TYR A CA 1
ATOM 912 C C . TYR A 1 121 ? -1.577 -3.455 2.666 1.00 98.44 121 TYR A C 1
ATOM 914 O O . TYR A 1 121 ? -1.352 -2.926 1.580 1.00 98.44 121 TYR A O 1
ATOM 922 N N . SER A 1 122 ? -0.812 -3.229 3.737 1.00 97.56 122 SER A N 1
ATOM 923 C CA . SER A 1 122 ? 0.355 -2.333 3.711 1.00 97.56 122 SER A CA 1
ATOM 924 C C . SER A 1 122 ? 1.381 -2.757 2.653 1.00 97.56 122 SER A C 1
ATOM 926 O O . SER A 1 122 ? 1.8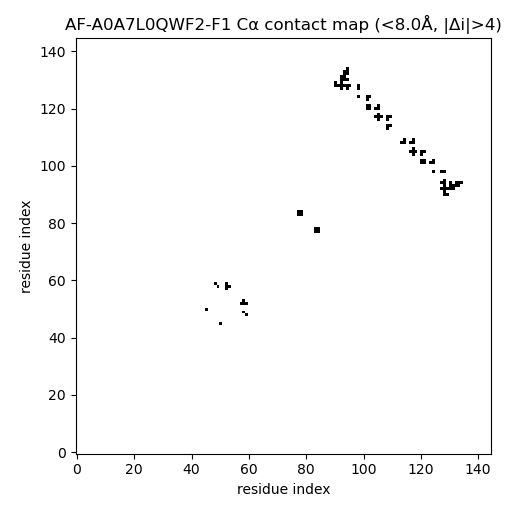80 -1.931 1.887 1.00 97.56 122 SER A O 1
ATOM 928 N N . LYS A 1 123 ? 1.653 -4.064 2.544 1.00 97.75 123 LYS A N 1
ATOM 929 C CA . LYS A 1 123 ? 2.556 -4.616 1.527 1.00 97.75 123 LYS A CA 1
ATOM 930 C C . LYS A 1 123 ? 2.014 -4.410 0.111 1.00 97.75 123 LYS A C 1
ATOM 932 O O . LYS A 1 123 ? 2.765 -3.995 -0.771 1.00 97.75 123 LYS A O 1
ATOM 937 N N . ALA A 1 124 ? 0.722 -4.658 -0.101 1.00 97.44 124 ALA A N 1
ATOM 938 C CA . ALA A 1 124 ? 0.071 -4.444 -1.392 1.00 97.44 124 ALA A CA 1
ATOM 939 C C . ALA A 1 124 ? 0.094 -2.963 -1.814 1.00 97.44 124 ALA A C 1
ATOM 941 O O . ALA A 1 124 ? 0.416 -2.661 -2.962 1.00 97.44 124 ALA A O 1
ATOM 942 N N . ILE A 1 125 ? -0.163 -2.038 -0.882 1.00 96.62 125 ILE A N 1
ATOM 943 C CA . ILE A 1 125 ? -0.079 -0.589 -1.121 1.00 96.62 125 ILE A CA 1
ATOM 944 C C . ILE A 1 125 ? 1.331 -0.205 -1.580 1.00 96.62 125 ILE A C 1
ATOM 946 O O . ILE A 1 125 ? 1.480 0.461 -2.601 1.00 96.62 125 ILE A O 1
ATOM 950 N N . ASN A 1 126 ? 2.373 -0.662 -0.881 1.00 95.69 126 ASN A N 1
ATOM 951 C CA . ASN A 1 126 ? 3.759 -0.350 -1.243 1.00 95.69 126 ASN A CA 1
ATOM 952 C C . ASN A 1 126 ? 4.152 -0.916 -2.618 1.00 95.69 126 ASN A C 1
ATOM 954 O O . ASN A 1 126 ? 4.826 -0.241 -3.403 1.00 95.69 126 ASN A O 1
ATOM 958 N N . ALA A 1 127 ? 3.692 -2.126 -2.945 1.00 94.44 127 ALA A N 1
ATOM 959 C CA . ALA A 1 127 ? 3.892 -2.713 -4.267 1.00 94.44 127 ALA A CA 1
ATOM 960 C C . ALA A 1 127 ? 3.216 -1.878 -5.370 1.00 94.44 127 ALA A C 1
ATOM 962 O O . ALA A 1 127 ? 3.824 -1.621 -6.404 1.00 94.44 127 ALA A O 1
ATOM 963 N N . LEU A 1 128 ? 1.996 -1.388 -5.134 1.00 94.69 128 LEU A N 1
ATOM 964 C CA . LEU A 1 128 ? 1.254 -0.578 -6.105 1.00 94.69 128 LEU A CA 1
ATOM 965 C C . LEU A 1 128 ? 1.814 0.840 -6.263 1.00 94.69 128 LEU A C 1
ATOM 967 O O . LEU A 1 128 ? 1.914 1.323 -7.389 1.00 94.69 128 LEU A O 1
ATOM 971 N N . LYS A 1 129 ? 2.240 1.482 -5.167 1.00 93.69 129 LYS A N 1
ATOM 972 C CA . LYS A 1 129 ? 2.888 2.809 -5.194 1.00 93.69 129 LYS A CA 1
ATOM 973 C C . LYS A 1 129 ? 4.225 2.778 -5.922 1.00 93.69 129 LYS A C 1
ATOM 975 O O . LYS A 1 129 ? 4.619 3.758 -6.543 1.00 93.69 129 LYS A O 1
ATOM 980 N N . SER A 1 130 ? 4.933 1.652 -5.844 1.00 91.12 130 SER A N 1
ATOM 981 C CA . SER A 1 130 ? 6.187 1.456 -6.567 1.00 91.12 130 SER A CA 1
ATOM 982 C C . SER A 1 130 ? 5.996 0.907 -7.984 1.00 91.12 130 SER A C 1
ATOM 984 O O . SER A 1 130 ? 6.972 0.823 -8.733 1.00 91.12 130 SER A O 1
ATOM 986 N N . TYR A 1 131 ? 4.775 0.566 -8.400 1.00 92.56 131 TYR A N 1
ATOM 987 C CA . TYR A 1 131 ? 4.510 0.077 -9.747 1.00 92.56 131 TYR A CA 1
ATOM 988 C C . TYR A 1 131 ? 4.447 1.245 -10.741 1.00 92.56 131 TYR A C 1
ATOM 990 O O . TYR A 1 131 ? 3.781 2.249 -10.521 1.00 92.56 131 TYR A O 1
ATOM 998 N N . HIS A 1 132 ? 5.183 1.126 -11.845 1.00 91.19 132 HIS A N 1
ATOM 999 C CA . HIS A 1 132 ? 5.435 2.218 -12.796 1.00 91.19 132 HIS A CA 1
ATOM 1000 C C . HIS A 1 132 ? 4.344 2.369 -13.870 1.00 91.19 132 HIS A C 1
ATOM 1002 O O . HIS A 1 132 ? 4.501 3.154 -14.798 1.00 91.19 132 HIS A O 1
ATOM 1008 N N . LYS A 1 133 ? 3.268 1.579 -13.790 1.00 91.56 133 LYS A N 1
ATOM 1009 C CA . LYS A 1 133 ? 2.152 1.592 -14.744 1.00 91.56 133 LYS A CA 1
ATOM 1010 C C . LYS A 1 133 ? 0.820 1.578 -13.992 1.00 91.56 133 LYS A C 1
ATOM 1012 O O . LYS A 1 133 ? 0.765 1.045 -12.883 1.00 91.56 133 LYS A O 1
ATOM 1017 N N . PRO A 1 134 ? -0.253 2.131 -14.571 1.00 93.25 134 PRO A N 1
ATOM 1018 C CA . PRO A 1 134 ? -1.591 1.958 -14.027 1.00 93.25 134 PRO A CA 1
ATOM 1019 C C . PRO A 1 134 ? -2.064 0.510 -14.220 1.00 93.25 134 PRO A C 1
ATOM 1021 O O . PRO A 1 134 ? -1.916 -0.072 -15.297 1.00 93.25 134 PRO A O 1
ATOM 1024 N N . VAL A 1 135 ? -2.648 -0.076 -13.178 1.00 93.00 135 VAL A N 1
ATOM 1025 C CA . VAL A 1 135 ? -3.300 -1.388 -13.230 1.00 93.00 135 VAL A CA 1
ATOM 1026 C C . VAL A 1 135 ? -4.714 -1.211 -13.777 1.00 93.00 135 VAL A C 1
ATOM 1028 O O . VAL A 1 135 ? -5.559 -0.586 -13.142 1.00 93.00 135 VAL A O 1
ATOM 1031 N N . THR A 1 136 ? -4.972 -1.772 -14.958 1.00 92.25 136 THR A N 1
ATOM 1032 C CA . THR A 1 136 ? -6.265 -1.656 -15.660 1.00 92.25 136 THR A CA 1
ATOM 1033 C C . THR A 1 136 ? -6.961 -2.993 -15.898 1.00 92.25 136 THR A C 1
ATOM 1035 O O . THR A 1 136 ? -8.141 -3.018 -16.232 1.00 92.25 136 THR A O 1
ATOM 1038 N N . SER A 1 137 ? -6.254 -4.112 -15.735 1.00 91.75 137 SER A N 1
ATOM 1039 C CA . SER A 1 137 ? -6.787 -5.454 -15.971 1.00 91.75 137 SER A CA 1
ATOM 1040 C C . SER A 1 137 ? -6.313 -6.428 -14.901 1.00 91.75 137 SER A C 1
ATOM 1042 O O . SER A 1 137 ? -5.268 -6.238 -14.276 1.00 91.75 137 SER A O 1
ATOM 1044 N N . TYR A 1 138 ? -7.096 -7.482 -14.697 1.00 90.81 138 TYR A N 1
ATOM 1045 C CA . TYR A 1 138 ? -6.751 -8.591 -13.823 1.00 90.81 138 TYR A CA 1
ATOM 1046 C C . TYR A 1 138 ? -6.295 -9.774 -14.677 1.00 90.81 138 TYR A C 1
ATOM 1048 O O . TYR A 1 138 ? -6.989 -10.174 -15.608 1.00 90.81 138 TYR A O 1
ATOM 1056 N N . GLN A 1 139 ? -5.122 -10.319 -14.364 1.00 88.25 139 GLN A N 1
ATOM 1057 C CA . GLN A 1 139 ? -4.613 -11.539 -14.981 1.00 88.25 139 GLN A CA 1
ATOM 1058 C C . GLN A 1 139 ? -4.648 -12.652 -13.940 1.00 88.25 139 GLN A C 1
ATOM 1060 O O . GLN A 1 139 ? -4.035 -12.539 -12.876 1.00 88.25 139 GLN A O 1
ATOM 1065 N N . VAL A 1 140 ? -5.352 -13.737 -14.252 1.00 79.38 140 VAL A N 1
ATOM 1066 C CA . VAL A 1 140 ? -5.310 -14.956 -13.444 1.00 79.38 140 VAL A CA 1
ATOM 1067 C C . VAL A 1 140 ? -4.101 -15.751 -13.902 1.00 79.38 140 VAL A C 1
ATOM 1069 O O . VAL A 1 140 ? -4.096 -16.283 -15.009 1.00 79.38 140 VAL A O 1
ATOM 1072 N N . LYS A 1 141 ? -3.072 -15.852 -13.058 1.00 80.06 141 LYS A N 1
ATOM 1073 C CA . LYS A 1 141 ? -2.023 -16.849 -13.275 1.00 80.06 141 LYS A CA 1
ATOM 1074 C C . LYS A 1 141 ? -2.544 -18.188 -12.740 1.00 80.06 141 LYS A C 1
ATOM 1076 O O . LYS A 1 141 ? -2.782 -18.271 -11.535 1.00 80.06 141 LYS A O 1
ATOM 1081 N N . PRO A 1 142 ? -2.730 -19.219 -13.581 1.00 77.19 142 PRO A N 1
ATOM 1082 C CA . PRO A 1 142 ? -3.073 -20.545 -13.090 1.00 77.19 142 PRO A CA 1
ATOM 1083 C C . PRO A 1 142 ? -1.921 -21.029 -12.208 1.00 77.19 142 PRO A C 1
ATOM 1085 O O . PRO A 1 142 ? -0.772 -21.069 -12.656 1.00 77.19 142 PRO A O 1
ATOM 1088 N N . LEU A 1 143 ? -2.204 -21.338 -10.944 1.00 73.00 143 LEU A N 1
ATOM 1089 C CA . LEU A 1 143 ? -1.244 -22.049 -10.109 1.00 73.00 143 LEU A CA 1
ATOM 1090 C C . LEU A 1 143 ? -1.241 -23.521 -10.545 1.00 73.00 143 LEU A C 1
ATOM 1092 O O . LEU A 1 143 ? -2.323 -24.068 -10.785 1.00 73.00 143 LEU A O 1
ATOM 1096 N N . PRO A 1 144 ? -0.063 -24.155 -10.689 1.00 69.25 144 PRO A N 1
ATOM 1097 C CA . PRO A 1 144 ? -0.004 -25.595 -10.891 1.00 69.25 144 PRO A CA 1
ATOM 1098 C C . PRO A 1 144 ? -0.683 -26.281 -9.701 1.00 69.25 144 PRO A C 1
ATOM 1100 O O . PRO A 1 144 ? -0.489 -25.871 -8.554 1.00 69.25 144 PRO A O 1
ATOM 1103 N N . ARG A 1 145 ? -1.552 -27.241 -10.021 1.00 70.00 145 ARG A N 1
ATOM 1104 C CA . ARG A 1 145 ? -2.359 -27.990 -9.060 1.00 70.00 145 ARG A CA 1
ATOM 1105 C C . ARG A 1 145 ? -1.530 -29.088 -8.401 1.00 70.00 145 ARG A C 1
ATOM 1107 O O . ARG A 1 145 ? -0.661 -29.643 -9.109 1.00 70.00 145 ARG A O 1
#

Foldseek 3Di:
DDDDDDDDDDDDDDDDDDDDDDDDDDDDDDDDDDDDPPPPPDPVDQDPLNVVCVVVVHRPPPDDDDDDDDPDPPPDDQDPDPVSDDPPPQQAQLAVVVLVVLVVVLVVCVVVVVPVSNVVSVVVSVVRSPDNHYDDDDDDDDDDD

InterPro domains:
  IPR010996 Crossover junction endonuclease MUS81-like, HHH domain [PF14716] (93-138)
  IPR022312 DNA polymerase family X [PTHR11276] (69-142)
  IPR027421 DNA polymerase lambda lyase domain superfamily [G3DSA:1.10.150.110] (70-144)
  IPR027421 DNA polymerase lambda lyase domain superfamily [SSF47802] (79-139)